Protein AF-A0AAW9I6X4-F1 (afdb_monomer_lite)

Secondary structure (DSSP, 8-state):
-TTS--SS-TT--EEEEEES--TTTHHHHHHHHHHTT-EEEEEESTTTHHHHSSPP-TT-S-HHHHHHHHHHTS--TTSTT-HHHHHHHHHHHHHHT-SEEEEEPPTT-HHHHHHHHHHHHIIIIIS--EEE-

Radius of gyration: 16.23 Å; chains: 1; bounding box: 37×40×44 Å

Organism: Clostridium perfringens (NCBI:txid1502)

Foldseek 3Di:
DVVPDDPADPPAAEEEEAAEDCVVPCCVPVVVCVVVRHDDQAYHYPVGCQLPVDDQDPVDPDNVVSVCCSVLLRQDLVHDPSCSSVVVVVCCCVVRVHQEYEYDYDVPNVSRVVCVVVVCCCCCVVVVHHYHD

pLDDT: mean 93.63, std 5.71, range [60.22, 98.5]

Sequence (133 aa):
YERGESPVKKDAPRILITGSPIGGCTNKIINTIEESGGSIVAYELCSSIRNNRELVDESNPDVYDAIAKKYLNIGCACMMNNDKRIELLEDLIEEFKIDGVIDVALQSCHPFNVEGYRIKEFVVNDKNIHYMA

Structure (mmCIF, N/CA/C/O backbone):
data_AF-A0AAW9I6X4-F1
#
_entry.id   AF-A0AAW9I6X4-F1
#
loop_
_atom_site.group_PDB
_atom_site.id
_atom_site.type_symbol
_atom_site.label_atom_id
_atom_site.label_alt_id
_atom_site.label_comp_id
_atom_site.label_asym_id
_atom_site.label_entity_id
_atom_site.label_seq_id
_atom_site.pdbx_PDB_ins_code
_atom_site.Cartn_x
_atom_site.Cartn_y
_atom_site.Cartn_z
_atom_site.occupancy
_atom_site.B_iso_or_equiv
_atom_site.auth_seq_id
_atom_site.auth_comp_id
_atom_site.auth_asym_id
_atom_site.auth_atom_id
_atom_site.pdbx_PDB_model_num
ATOM 1 N N . TYR A 1 1 ? 1.053 -16.241 20.033 1.00 60.22 1 TYR A N 1
ATOM 2 C CA . TYR A 1 1 ? 0.013 -16.906 19.223 1.00 60.22 1 TYR A CA 1
ATOM 3 C C . TYR A 1 1 ? -0.265 -18.356 19.618 1.00 60.22 1 TYR A C 1
ATOM 5 O O . TYR A 1 1 ? -1.429 -18.650 19.830 1.00 60.22 1 TYR A O 1
ATOM 13 N N . GLU A 1 2 ? 0.720 -19.251 19.801 1.00 67.69 2 GLU A N 1
ATOM 14 C CA . GLU A 1 2 ? 0.459 -20.655 20.226 1.00 67.69 2 GLU A CA 1
ATOM 15 C C . GLU A 1 2 ? -0.259 -20.789 21.585 1.00 67.69 2 GLU A C 1
ATOM 17 O O . GLU A 1 2 ? -0.979 -21.751 21.826 1.00 67.69 2 GLU A O 1
ATOM 22 N N . ARG A 1 3 ? -0.128 -19.780 22.455 1.00 79.56 3 ARG A N 1
ATOM 23 C CA . ARG A 1 3 ? -0.862 -19.659 23.728 1.00 79.56 3 ARG A CA 1
ATOM 24 C C . ARG A 1 3 ? -2.255 -19.016 23.602 1.00 79.56 3 ARG A C 1
ATOM 26 O O . ARG A 1 3 ? -2.881 -18.738 24.615 1.00 7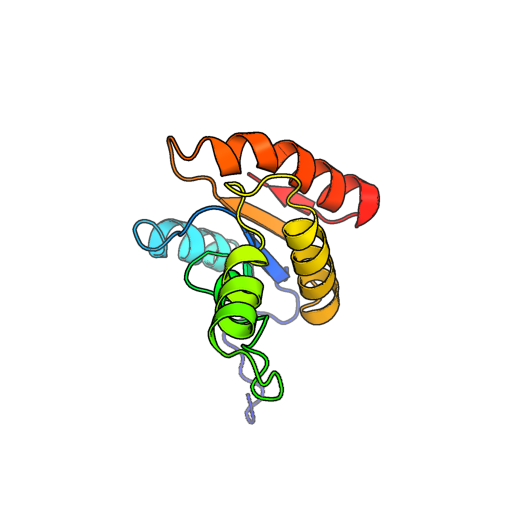9.56 3 ARG A O 1
ATOM 33 N N . GLY A 1 4 ? -2.715 -18.697 22.390 1.00 76.38 4 GLY A N 1
ATOM 34 C CA . GLY A 1 4 ? -3.966 -17.961 22.144 1.00 76.38 4 GLY A CA 1
ATOM 35 C C . GLY A 1 4 ? -3.926 -16.467 22.501 1.00 76.38 4 GLY A C 1
ATOM 36 O O . GLY A 1 4 ? -4.879 -15.744 22.232 1.00 76.38 4 GLY A O 1
ATOM 37 N N . GLU A 1 5 ? -2.822 -15.986 23.073 1.00 80.75 5 GLU A N 1
ATOM 38 C CA . GLU A 1 5 ? -2.608 -14.577 23.405 1.00 80.75 5 GLU A CA 1
ATOM 39 C C . GLU A 1 5 ? -2.263 -13.772 22.141 1.00 80.75 5 GLU A C 1
ATOM 41 O O . GLU A 1 5 ? -1.354 -14.138 21.379 1.00 80.75 5 GLU A O 1
ATOM 46 N N . SER A 1 6 ? -3.003 -12.678 21.939 1.00 82.06 6 SER A N 1
ATOM 47 C CA . SER A 1 6 ? -2.829 -11.688 20.875 1.00 82.06 6 SER A CA 1
ATOM 48 C C . SER A 1 6 ? -2.806 -10.291 21.505 1.00 82.06 6 SER A C 1
ATOM 50 O O . SER A 1 6 ? -3.660 -10.015 22.351 1.00 82.06 6 SER A O 1
ATOM 52 N N . PRO A 1 7 ? -1.880 -9.398 21.106 1.00 81.75 7 PRO A N 1
ATOM 53 C CA . PRO A 1 7 ? -1.893 -8.007 21.564 1.00 81.75 7 PRO A CA 1
ATOM 54 C C . PRO A 1 7 ? -3.087 -7.219 20.999 1.00 81.75 7 PRO A C 1
ATOM 56 O O . PRO A 1 7 ? -3.406 -6.141 21.488 1.00 81.75 7 PRO A O 1
ATOM 59 N N . VAL A 1 8 ? -3.764 -7.773 19.990 1.00 85.44 8 VAL A N 1
ATOM 60 C CA . VAL A 1 8 ? -4.898 -7.171 19.290 1.00 85.44 8 VAL A CA 1
ATOM 61 C C . VAL A 1 8 ? -6.176 -7.955 19.592 1.00 85.44 8 VAL A C 1
ATOM 63 O O . VAL A 1 8 ? -6.173 -9.192 19.566 1.00 85.44 8 VAL A O 1
ATOM 66 N N . LYS A 1 9 ? -7.281 -7.242 19.841 1.00 85.88 9 LYS A N 1
ATOM 67 C CA . LYS A 1 9 ? -8.616 -7.840 19.996 1.00 85.88 9 LYS A CA 1
ATOM 68 C C . LYS A 1 9 ? -9.073 -8.511 18.697 1.00 85.88 9 LYS A C 1
ATOM 70 O O . LYS A 1 9 ? -8.784 -8.035 17.606 1.00 85.88 9 LYS A O 1
ATOM 75 N N . LYS A 1 10 ? -9.822 -9.610 18.807 1.00 85.31 10 LYS A N 1
ATOM 76 C CA . LYS A 1 10 ? -10.267 -10.399 17.644 1.00 85.31 10 LYS A CA 1
ATOM 77 C C . LYS A 1 10 ? -11.202 -9.622 16.704 1.00 85.31 10 LYS A C 1
ATOM 79 O O . LYS A 1 10 ? -11.242 -9.917 15.517 1.00 85.31 10 LYS A O 1
ATOM 84 N N . ASP A 1 11 ? -11.949 -8.674 17.251 1.00 91.38 11 ASP A N 1
ATOM 85 C CA . ASP A 1 11 ? -12.918 -7.803 16.584 1.00 91.38 11 ASP A CA 1
ATOM 86 C C . ASP A 1 11 ? -12.364 -6.399 16.285 1.00 91.38 11 ASP A C 1
ATOM 88 O O . ASP A 1 11 ? -13.118 -5.518 15.879 1.00 91.38 11 ASP A O 1
ATOM 92 N N . ALA A 1 12 ? -11.060 -6.172 16.493 1.00 95.19 12 ALA A N 1
ATOM 93 C CA . ALA A 1 12 ? -10.427 -4.904 16.151 1.00 95.19 12 ALA A CA 1
ATOM 94 C C . ALA A 1 12 ? -10.528 -4.651 14.633 1.00 95.19 12 ALA A C 1
ATOM 96 O O . ALA A 1 12 ? -10.114 -5.527 13.864 1.00 95.19 12 ALA A O 1
ATOM 97 N N . PRO A 1 13 ? -11.010 -3.470 14.192 1.00 96.88 13 PRO A N 1
ATOM 98 C CA . PRO A 1 13 ? -11.052 -3.115 12.778 1.00 96.88 13 PRO A CA 1
ATOM 99 C C . PRO A 1 13 ? -9.667 -3.216 12.140 1.00 96.88 13 PRO A C 1
ATOM 101 O O . PRO A 1 13 ? -8.686 -2.704 12.684 1.00 96.88 13 PRO A O 1
ATOM 104 N N . ARG A 1 14 ? -9.583 -3.872 10.986 1.00 97.75 14 ARG A N 1
ATOM 105 C CA . ARG A 1 14 ? -8.341 -4.142 10.261 1.00 97.75 14 ARG A CA 1
ATOM 106 C C . ARG A 1 14 ? -8.038 -2.980 9.327 1.00 97.75 14 ARG A C 1
ATOM 108 O O . ARG A 1 14 ? -8.739 -2.756 8.344 1.00 97.75 14 ARG A O 1
ATOM 115 N N . ILE A 1 15 ? -6.998 -2.228 9.651 1.00 98.31 15 ILE A N 1
ATOM 116 C CA . ILE A 1 15 ? -6.654 -0.965 9.010 1.00 98.31 15 ILE A CA 1
ATOM 117 C C . ILE A 1 15 ? -5.482 -1.147 8.046 1.00 98.31 15 ILE A C 1
ATOM 119 O O . ILE A 1 15 ? -4.441 -1.709 8.400 1.00 98.31 15 ILE A O 1
ATOM 123 N N . LEU A 1 16 ? -5.648 -0.618 6.835 1.00 98.25 16 LEU A N 1
ATOM 124 C CA . LEU A 1 16 ? -4.577 -0.390 5.869 1.00 98.25 16 LEU A CA 1
ATOM 125 C C . LEU A 1 16 ? -4.148 1.075 5.933 1.00 98.25 16 LEU A C 1
ATOM 127 O O . LEU A 1 16 ? -4.981 1.969 5.795 1.00 98.25 16 LEU A O 1
ATOM 131 N N . ILE A 1 17 ? -2.847 1.323 6.081 1.00 97.69 17 ILE A N 1
ATOM 132 C CA . ILE A 1 17 ? -2.281 2.667 5.915 1.00 97.69 17 ILE A CA 1
ATOM 133 C C . ILE A 1 17 ? -1.698 2.779 4.505 1.00 97.69 17 ILE A C 1
ATOM 135 O O . ILE A 1 17 ? -0.852 1.970 4.120 1.00 97.69 17 ILE A O 1
ATOM 139 N N . THR A 1 18 ? -2.124 3.786 3.745 1.00 97.19 18 THR A N 1
ATOM 140 C CA . THR A 1 18 ? -1.627 4.090 2.391 1.00 97.19 18 THR A CA 1
ATOM 141 C C . THR A 1 18 ? -1.117 5.532 2.308 1.00 97.19 18 THR A C 1
ATOM 143 O O . THR A 1 18 ? -1.317 6.318 3.232 1.00 97.19 18 THR A O 1
ATOM 146 N N . GLY A 1 19 ? -0.400 5.871 1.234 1.00 95.50 19 GLY A N 1
ATOM 147 C CA . GLY A 1 19 ? -0.002 7.246 0.930 1.00 95.50 19 GLY A CA 1
ATOM 148 C C . GLY A 1 19 ? 1.507 7.504 0.970 1.00 95.50 19 GLY A C 1
ATOM 149 O O . GLY A 1 19 ? 2.314 6.771 0.381 1.00 95.50 19 GLY A O 1
ATOM 150 N N . SER A 1 20 ? 1.886 8.608 1.613 1.00 93.94 20 SER A N 1
ATOM 151 C CA . SER A 1 20 ? 3.258 9.113 1.756 1.00 93.94 20 SER A CA 1
ATOM 152 C C . SER A 1 20 ? 4.069 8.313 2.784 1.00 93.94 20 SER A C 1
ATOM 154 O O . SER A 1 20 ? 3.498 7.787 3.733 1.00 93.94 20 SER A O 1
ATOM 156 N N . PRO A 1 21 ? 5.411 8.248 2.687 1.00 91.94 21 PRO A N 1
ATOM 157 C CA . PRO A 1 21 ? 6.224 7.581 3.705 1.00 91.94 21 PRO A CA 1
ATOM 158 C C . PRO A 1 21 ? 6.056 8.242 5.083 1.00 91.94 21 PRO A C 1
ATOM 160 O O . PRO A 1 21 ? 6.327 9.429 5.243 1.00 91.94 21 PRO A O 1
ATOM 163 N N . ILE A 1 22 ? 5.668 7.464 6.097 1.00 90.56 22 ILE A N 1
ATOM 164 C CA . ILE A 1 22 ? 5.330 7.992 7.432 1.00 90.56 22 ILE A CA 1
ATOM 165 C C . ILE A 1 22 ? 6.487 7.975 8.438 1.00 90.56 22 ILE A C 1
ATOM 167 O O . ILE A 1 22 ? 6.260 8.213 9.616 1.00 90.56 22 ILE A O 1
ATOM 171 N N . GLY A 1 23 ? 7.733 7.725 8.017 1.00 85.69 23 GLY A N 1
ATOM 172 C CA . GLY A 1 23 ? 8.859 7.477 8.936 1.00 85.69 23 GLY A CA 1
ATOM 173 C C . GLY A 1 23 ? 9.070 8.540 10.029 1.00 85.69 23 GLY A C 1
ATOM 174 O O . GLY A 1 23 ? 9.432 8.200 11.150 1.00 85.69 23 GLY A O 1
ATOM 175 N N . GLY A 1 24 ? 8.800 9.818 9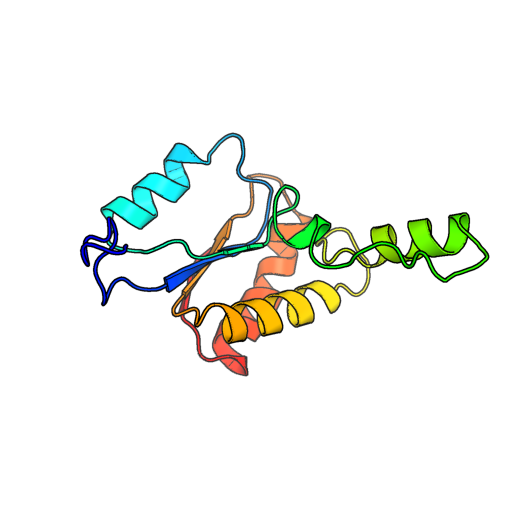.734 1.00 85.56 24 GLY A N 1
ATOM 176 C CA . GLY A 1 24 ? 8.900 10.919 10.705 1.00 85.56 24 GLY A CA 1
ATOM 177 C C . GLY A 1 24 ? 7.667 11.124 11.598 1.00 85.56 24 GLY A C 1
ATOM 178 O O . GLY A 1 24 ? 7.719 11.910 12.539 1.00 85.56 24 GLY A O 1
ATOM 179 N N . CYS A 1 25 ? 6.554 10.447 11.314 1.00 87.56 25 CYS A N 1
ATOM 180 C CA . CYS A 1 25 ? 5.278 10.578 12.022 1.00 87.56 25 CYS A CA 1
ATOM 181 C C . CYS A 1 25 ? 4.663 9.229 12.437 1.00 87.56 25 CYS A C 1
ATOM 183 O O . CYS A 1 25 ? 3.533 9.204 12.923 1.00 87.56 25 CYS A O 1
ATOM 185 N N . THR A 1 26 ? 5.419 8.133 12.316 1.00 88.25 26 THR A N 1
ATOM 186 C CA . THR A 1 26 ? 5.008 6.759 12.624 1.00 88.25 26 THR A CA 1
ATOM 187 C C . THR A 1 26 ? 4.311 6.655 13.978 1.00 88.25 26 THR A C 1
ATOM 189 O O . THR A 1 26 ? 3.153 6.260 14.027 1.00 88.25 26 THR A O 1
ATOM 192 N N . ASN A 1 27 ? 4.959 7.097 15.063 1.00 90.81 27 ASN A N 1
ATOM 193 C CA . ASN A 1 27 ? 4.399 6.987 16.418 1.00 90.81 27 ASN A CA 1
ATOM 194 C C . ASN A 1 27 ? 3.093 7.771 16.579 1.00 90.81 27 ASN A C 1
ATOM 196 O O . ASN A 1 27 ? 2.195 7.328 17.280 1.00 90.81 27 ASN A O 1
ATOM 200 N N . LYS A 1 28 ? 2.968 8.933 15.925 1.00 92.69 28 LYS A N 1
ATOM 201 C CA . LYS A 1 28 ? 1.740 9.732 15.991 1.00 92.69 28 LYS A CA 1
ATOM 202 C C . LYS A 1 28 ? 0.580 8.963 15.366 1.00 92.69 28 LYS A C 1
ATOM 204 O O . LYS A 1 28 ? -0.496 8.922 15.945 1.00 92.69 28 LYS A O 1
ATOM 209 N N . ILE A 1 29 ? 0.793 8.394 14.184 1.00 93.50 29 ILE A N 1
ATOM 210 C CA . ILE A 1 29 ? -0.265 7.750 13.403 1.00 93.50 29 ILE A CA 1
ATOM 211 C C . ILE A 1 29 ? -0.585 6.367 13.972 1.00 93.50 29 ILE A C 1
ATOM 213 O O . ILE A 1 29 ? -1.735 6.106 14.306 1.00 93.50 29 ILE A O 1
ATOM 217 N N . ILE A 1 30 ? 0.430 5.513 14.128 1.00 94.00 30 ILE A N 1
ATOM 218 C CA . ILE A 1 30 ? 0.261 4.127 14.577 1.00 94.00 30 ILE A CA 1
ATOM 219 C C . ILE A 1 30 ? -0.363 4.087 15.968 1.00 94.00 30 ILE A C 1
ATOM 221 O O . ILE A 1 30 ? -1.423 3.487 16.127 1.00 94.00 30 ILE A O 1
ATOM 225 N N . ASN A 1 31 ? 0.225 4.786 16.946 1.00 94.50 31 ASN A N 1
ATOM 226 C CA . ASN A 1 31 ? -0.277 4.731 18.318 1.00 94.50 31 ASN A CA 1
ATOM 227 C C . ASN A 1 31 ? -1.711 5.258 18.399 1.00 94.50 31 ASN A C 1
ATOM 229 O O . ASN A 1 31 ? -2.533 4.662 19.076 1.00 94.50 31 ASN A O 1
ATOM 233 N N . THR A 1 32 ? -2.042 6.324 17.660 1.00 95.44 32 THR A N 1
ATOM 234 C CA . THR A 1 32 ? -3.407 6.873 17.663 1.00 95.44 32 THR A CA 1
ATOM 235 C C . THR A 1 32 ? -4.422 5.853 17.142 1.00 95.44 32 THR A C 1
ATOM 237 O O . THR A 1 32 ? -5.507 5.724 17.707 1.00 95.44 32 THR A O 1
ATOM 240 N N . ILE A 1 33 ? -4.085 5.112 16.081 1.00 95.19 33 ILE A N 1
ATOM 241 C CA . ILE A 1 33 ? -4.962 4.077 15.516 1.00 95.19 33 ILE A CA 1
ATOM 242 C C . ILE A 1 33 ? -5.116 2.908 16.497 1.00 95.19 33 ILE A C 1
ATOM 244 O O . ILE A 1 33 ? -6.239 2.472 16.756 1.00 95.19 33 ILE A O 1
ATOM 248 N N . GLU A 1 34 ? -4.012 2.421 17.064 1.00 94.44 34 GLU A N 1
ATOM 249 C CA . GLU A 1 34 ? -4.019 1.278 17.985 1.00 94.44 34 GLU A CA 1
ATOM 250 C C . GLU A 1 34 ? -4.707 1.604 19.320 1.00 94.44 34 GLU A C 1
ATOM 252 O O . GLU A 1 34 ? -5.521 0.817 19.804 1.00 94.44 34 GLU A O 1
ATOM 257 N N . GLU A 1 35 ? -4.470 2.792 19.886 1.00 94.62 35 GLU A N 1
ATOM 258 C CA . GLU A 1 35 ? -5.152 3.289 21.092 1.00 94.62 35 GLU A CA 1
ATOM 259 C C . GLU A 1 35 ? -6.654 3.501 20.856 1.00 94.62 35 GLU A C 1
ATOM 261 O O . GLU A 1 35 ? -7.460 3.322 21.771 1.00 94.62 35 GLU A O 1
ATOM 266 N N . SER A 1 36 ? -7.047 3.804 19.614 1.00 94.25 36 SER A N 1
ATOM 267 C CA . SER A 1 36 ? -8.454 3.860 19.194 1.00 94.25 36 SER A CA 1
ATOM 268 C C . SER A 1 36 ? -9.078 2.470 18.985 1.00 94.25 36 SER A C 1
ATOM 270 O O . SER A 1 36 ? -10.263 2.369 18.672 1.00 94.25 36 SER A O 1
ATOM 272 N N . GLY A 1 37 ? -8.309 1.391 19.171 1.00 93.81 37 GLY A N 1
ATOM 273 C CA . GLY A 1 37 ? -8.762 0.005 19.059 1.00 93.81 37 GLY A CA 1
ATOM 274 C C . GLY A 1 37 ? -8.660 -0.597 17.656 1.00 93.81 37 GLY A C 1
ATOM 275 O O . GLY A 1 37 ? -9.160 -1.703 17.451 1.00 93.81 37 GLY A O 1
ATOM 276 N N . GLY A 1 38 ? -8.034 0.099 16.702 1.00 95.56 38 GLY A N 1
ATOM 277 C CA . GLY A 1 38 ? -7.753 -0.427 15.366 1.00 95.56 38 GLY A CA 1
ATOM 278 C C . GLY A 1 38 ? -6.536 -1.353 15.349 1.00 95.56 38 GLY A C 1
ATOM 279 O O . GLY A 1 38 ? -5.632 -1.242 16.172 1.00 95.56 38 GLY A O 1
ATOM 280 N N . SER A 1 39 ? -6.494 -2.265 14.381 1.00 96.44 39 SER A N 1
ATOM 281 C CA . SER A 1 39 ? -5.351 -3.136 14.115 1.00 96.44 39 SER A CA 1
ATOM 282 C C . SER A 1 39 ? -4.758 -2.801 12.762 1.00 96.44 39 SER A C 1
ATOM 284 O O . SER A 1 39 ? -5.401 -3.020 11.741 1.00 96.44 39 SER A O 1
ATOM 286 N N . ILE A 1 40 ? -3.531 -2.291 12.727 1.00 96.06 40 ILE A N 1
ATOM 287 C CA . ILE A 1 40 ? -2.862 -2.014 11.455 1.00 96.06 40 ILE A CA 1
ATOM 288 C C . ILE A 1 40 ? -2.288 -3.321 10.919 1.00 96.06 40 ILE A C 1
ATOM 290 O O . ILE A 1 40 ? -1.389 -3.907 11.520 1.00 96.06 40 ILE A O 1
ATOM 294 N N . VAL A 1 41 ? -2.817 -3.788 9.790 1.00 96.44 41 VAL A N 1
ATOM 295 C CA . VAL A 1 41 ? -2.468 -5.107 9.233 1.00 96.44 41 VAL A CA 1
ATOM 296 C C . VAL A 1 41 ? -1.598 -5.022 7.982 1.00 96.44 41 VAL A C 1
ATOM 298 O O . VAL A 1 41 ? -0.958 -6.008 7.628 1.00 96.44 41 VAL A O 1
ATOM 301 N N . ALA A 1 42 ? -1.541 -3.858 7.331 1.00 96.50 42 ALA A N 1
ATOM 302 C CA . ALA A 1 42 ? -0.730 -3.639 6.140 1.00 96.50 42 ALA A CA 1
ATOM 303 C C . ALA A 1 42 ? -0.330 -2.163 5.970 1.00 96.50 42 ALA A C 1
ATOM 305 O O . ALA A 1 42 ? -1.026 -1.249 6.419 1.00 96.50 42 ALA A O 1
ATOM 306 N N . TYR A 1 43 ? 0.793 -1.954 5.275 1.00 96.12 43 TYR A N 1
ATOM 307 C CA . TYR A 1 43 ? 1.326 -0.640 4.912 1.00 96.12 43 TYR A CA 1
ATOM 308 C C . TYR A 1 43 ? 1.614 -0.588 3.408 1.00 96.12 43 TYR A C 1
ATOM 310 O O . TYR A 1 43 ? 2.562 -1.211 2.917 1.00 96.12 43 TYR A O 1
ATOM 318 N N . GLU A 1 44 ? 0.837 0.208 2.684 1.00 96.44 44 GLU A N 1
ATOM 319 C CA . GLU A 1 44 ? 1.062 0.551 1.279 1.00 96.44 44 GLU A CA 1
ATOM 320 C C . GLU A 1 44 ? 1.826 1.886 1.219 1.00 96.44 44 GLU A C 1
ATOM 322 O O . GLU A 1 44 ? 1.262 2.949 0.982 1.00 96.44 44 GLU A O 1
ATOM 327 N N . LEU A 1 45 ? 3.125 1.846 1.531 1.00 94.94 45 LEU A N 1
ATOM 328 C CA . LEU A 1 45 ? 4.007 3.020 1.621 1.00 94.94 45 LEU A CA 1
ATOM 329 C C . LEU A 1 45 ? 5.334 2.752 0.901 1.00 94.94 45 LEU A C 1
ATOM 331 O O . LEU A 1 45 ? 5.724 1.595 0.734 1.00 94.94 45 LEU A O 1
ATOM 335 N N . CYS A 1 46 ? 6.084 3.805 0.544 1.00 90.25 46 CYS A N 1
ATOM 336 C CA . CYS A 1 46 ? 7.374 3.677 -0.161 1.00 90.25 46 CYS A CA 1
ATOM 337 C C . CYS A 1 46 ? 8.391 2.768 0.550 1.00 90.25 46 CYS A C 1
ATOM 339 O O . CYS A 1 46 ? 9.165 2.086 -0.113 1.00 90.25 46 CYS A O 1
ATOM 341 N N . SER A 1 47 ? 8.387 2.758 1.885 1.00 87.44 47 SER A N 1
ATOM 342 C CA . SER A 1 47 ? 9.304 1.954 2.708 1.00 87.44 47 SER A CA 1
ATOM 343 C C . SER A 1 47 ? 8.724 0.587 3.101 1.00 87.44 47 SER A C 1
ATOM 345 O O . SER A 1 47 ? 9.241 -0.061 4.007 1.00 87.44 47 SER A O 1
ATOM 347 N N . SER A 1 48 ? 7.621 0.171 2.476 1.00 91.31 48 SER A N 1
ATOM 348 C CA . SER A 1 48 ? 6.854 -1.021 2.850 1.00 91.31 48 SER A CA 1
ATOM 349 C C . SER A 1 48 ? 6.452 -1.814 1.601 1.00 91.31 48 SER A C 1
ATOM 351 O O . SER A 1 48 ? 7.291 -2.037 0.727 1.00 91.31 48 SER A O 1
ATOM 353 N N . ILE A 1 49 ? 5.203 -2.283 1.506 1.00 94.62 49 ILE A N 1
ATOM 354 C CA . ILE A 1 49 ? 4.800 -3.262 0.489 1.00 94.62 49 ILE A CA 1
ATOM 355 C C . ILE A 1 49 ? 4.949 -2.708 -0.937 1.00 94.62 49 ILE A C 1
ATOM 357 O O . ILE A 1 49 ? 5.367 -3.446 -1.825 1.00 94.62 49 ILE A O 1
ATOM 361 N N . ARG A 1 50 ? 4.732 -1.401 -1.149 1.00 93.19 50 ARG A N 1
ATOM 362 C CA . ARG A 1 50 ? 4.810 -0.745 -2.468 1.00 93.19 50 ARG A CA 1
ATOM 363 C C . ARG A 1 50 ? 6.085 -1.075 -3.251 1.00 93.19 50 ARG A C 1
ATOM 365 O O . ARG A 1 50 ? 6.017 -1.325 -4.447 1.00 93.19 50 ARG A O 1
ATOM 372 N N . ASN A 1 51 ? 7.249 -1.049 -2.599 1.00 89.94 51 ASN A N 1
ATOM 373 C CA . ASN A 1 51 ? 8.533 -1.285 -3.271 1.00 89.94 51 ASN A CA 1
ATOM 374 C C . ASN A 1 51 ? 8.918 -2.774 -3.352 1.00 89.94 51 ASN A C 1
ATOM 376 O O . ASN A 1 51 ? 9.816 -3.121 -4.118 1.00 89.94 51 ASN A O 1
ATOM 380 N N . ASN A 1 52 ? 8.282 -3.626 -2.542 1.00 89.56 52 ASN A N 1
ATOM 381 C CA . ASN A 1 52 ? 8.728 -4.999 -2.291 1.00 89.56 52 ASN A CA 1
ATOM 382 C C . ASN A 1 52 ? 7.727 -6.068 -2.763 1.00 89.56 52 ASN A C 1
ATOM 384 O O . ASN A 1 52 ? 8.014 -7.252 -2.621 1.00 89.56 52 ASN A O 1
ATOM 388 N N . ARG A 1 53 ? 6.556 -5.674 -3.285 1.00 90.94 53 ARG A N 1
ATOM 389 C CA . ARG A 1 53 ? 5.543 -6.609 -3.797 1.00 90.94 53 ARG A CA 1
ATOM 390 C C . ARG A 1 53 ? 5.970 -7.249 -5.117 1.00 90.94 53 ARG A C 1
ATOM 392 O O . ARG A 1 53 ? 5.869 -8.460 -5.259 1.00 90.94 53 ARG A O 1
ATOM 399 N N . GLU A 1 54 ? 6.452 -6.440 -6.057 1.00 91.75 54 GLU A N 1
ATOM 400 C CA . GLU A 1 54 ? 6.969 -6.905 -7.346 1.00 91.75 54 GLU A CA 1
ATOM 401 C C . GLU A 1 54 ? 8.479 -7.157 -7.243 1.00 91.75 54 GLU A C 1
ATOM 403 O O . GLU A 1 54 ? 9.254 -6.263 -6.884 1.00 91.75 54 GLU A O 1
ATOM 408 N N . LEU A 1 55 ? 8.893 -8.391 -7.537 1.00 94.31 55 LEU A N 1
ATOM 409 C CA . LEU A 1 55 ? 10.298 -8.792 -7.569 1.00 94.31 55 LEU A CA 1
ATOM 410 C C . LEU A 1 55 ? 10.896 -8.551 -8.958 1.00 94.31 55 LEU A C 1
ATOM 412 O O . LEU A 1 55 ? 10.186 -8.478 -9.958 1.00 94.31 55 LEU A O 1
ATOM 416 N N . VAL A 1 56 ? 12.223 -8.436 -9.017 1.00 96.62 56 VAL A N 1
ATOM 417 C CA . VAL A 1 56 ? 12.941 -8.388 -10.296 1.00 96.62 56 VAL A CA 1
ATOM 418 C C . VAL A 1 56 ? 12.814 -9.751 -10.983 1.00 96.62 56 VAL A C 1
ATOM 420 O O . VAL A 1 56 ? 12.994 -10.783 -10.341 1.00 96.62 56 VAL A O 1
ATOM 423 N N . ASP A 1 57 ? 12.521 -9.756 -12.283 1.00 97.00 57 ASP A N 1
ATOM 424 C CA . ASP A 1 57 ? 12.489 -10.980 -13.087 1.00 97.00 57 ASP A CA 1
ATOM 425 C C . ASP A 1 57 ? 13.913 -11.474 -13.379 1.00 97.00 57 ASP A C 1
ATOM 427 O O . ASP A 1 57 ? 14.581 -11.001 -14.298 1.00 97.00 57 ASP A O 1
ATOM 431 N N . GLU A 1 58 ? 14.374 -12.441 -12.586 1.00 97.62 58 GLU A N 1
ATOM 432 C CA . GLU A 1 58 ? 15.699 -13.059 -12.726 1.00 97.62 58 GLU A CA 1
ATOM 433 C C . GLU A 1 58 ? 15.826 -13.965 -13.964 1.00 97.62 58 GLU A C 1
ATOM 435 O O . GLU A 1 58 ? 16.932 -14.381 -14.309 1.00 97.62 58 GLU A O 1
ATOM 440 N N . SER A 1 59 ? 14.716 -14.281 -14.642 1.00 97.69 59 SER A N 1
ATOM 441 C CA . SER A 1 59 ? 14.722 -15.103 -15.857 1.00 97.69 59 SER A CA 1
ATOM 442 C C . SER A 1 59 ? 14.917 -14.291 -17.141 1.00 97.69 59 SER A C 1
ATOM 444 O O . SER A 1 59 ? 15.223 -14.863 -18.192 1.00 97.69 59 SER A O 1
ATOM 446 N N . ASN A 1 60 ? 14.776 -12.963 -17.069 1.00 97.38 60 ASN A N 1
ATOM 447 C CA . ASN A 1 60 ? 14.968 -12.072 -18.205 1.00 97.38 60 ASN A CA 1
ATOM 448 C C . ASN A 1 60 ? 16.468 -11.951 -18.550 1.00 97.38 60 ASN A C 1
ATOM 450 O O . ASN A 1 60 ? 17.259 -11.529 -17.702 1.00 97.38 60 ASN A O 1
ATOM 454 N N . PRO A 1 61 ? 16.889 -12.284 -19.787 1.00 97.31 61 PRO A N 1
ATOM 455 C CA . PRO A 1 61 ? 18.294 -12.198 -20.182 1.00 97.31 61 PRO A CA 1
ATOM 456 C C . PRO A 1 61 ? 18.824 -10.755 -20.238 1.00 97.31 61 PRO A C 1
ATOM 458 O O . PRO A 1 61 ? 20.040 -10.560 -20.196 1.00 97.31 61 PRO A O 1
ATOM 461 N N . ASP A 1 62 ? 17.946 -9.749 -20.331 1.00 98.12 62 ASP A N 1
ATOM 462 C CA . ASP A 1 62 ? 18.310 -8.336 -20.230 1.00 98.12 62 ASP A CA 1
ATOM 463 C C . ASP A 1 62 ? 18.089 -7.817 -18.800 1.00 98.12 62 ASP A C 1
ATOM 465 O O . ASP A 1 62 ? 1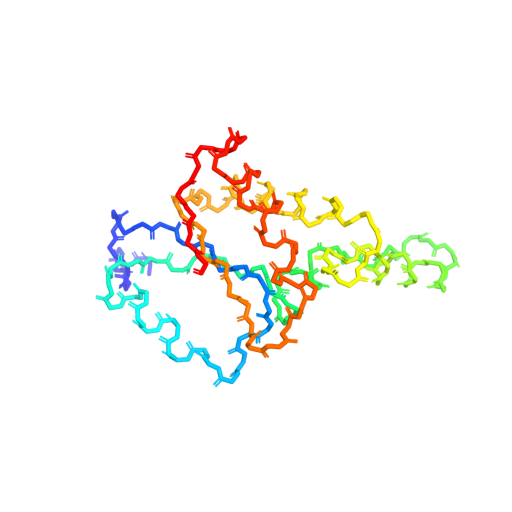6.986 -7.454 -18.385 1.00 98.12 62 ASP A O 1
ATOM 469 N N . VAL A 1 63 ? 19.186 -7.754 -18.042 1.00 97.69 63 VAL A N 1
ATOM 470 C CA . VAL A 1 63 ? 19.197 -7.297 -16.645 1.00 97.69 63 VAL A CA 1
ATOM 471 C C . VAL A 1 63 ? 18.758 -5.834 -16.510 1.00 97.69 63 VAL A C 1
ATOM 473 O O . VAL A 1 63 ? 18.123 -5.473 -15.518 1.00 97.69 63 VAL A O 1
ATOM 476 N N . TYR A 1 64 ? 19.073 -4.977 -17.486 1.00 97.94 64 TYR A N 1
ATOM 477 C CA . TYR A 1 64 ? 18.692 -3.565 -17.421 1.00 97.94 64 TYR A CA 1
ATOM 478 C C . TYR A 1 64 ? 17.190 -3.400 -17.626 1.00 97.94 64 TYR A C 1
ATOM 480 O O . TYR A 1 64 ? 16.560 -2.642 -16.888 1.00 97.94 64 TYR A O 1
ATOM 488 N N . ASP A 1 65 ? 16.615 -4.143 -18.571 1.00 98.12 65 ASP A N 1
ATOM 489 C CA . ASP A 1 65 ? 15.169 -4.192 -18.786 1.00 98.12 65 ASP A CA 1
ATOM 490 C C . ASP A 1 65 ? 14.433 -4.756 -17.558 1.00 98.12 65 ASP A C 1
ATOM 492 O O . ASP A 1 65 ? 13.459 -4.158 -17.099 1.00 98.12 65 ASP A O 1
ATOM 496 N N . ALA A 1 66 ? 14.932 -5.844 -16.959 1.00 97.94 66 ALA A N 1
ATOM 497 C CA . ALA A 1 66 ? 14.341 -6.445 -15.760 1.00 97.94 66 ALA A CA 1
ATOM 498 C C . ALA A 1 66 ? 14.280 -5.463 -14.576 1.00 97.94 66 ALA A C 1
ATOM 500 O O . ALA A 1 66 ? 13.237 -5.297 -13.936 1.00 97.94 66 ALA A O 1
ATOM 501 N N . ILE A 1 67 ? 15.390 -4.768 -14.307 1.00 97.00 67 ILE A N 1
ATOM 502 C CA . ILE A 1 67 ? 15.465 -3.768 -13.237 1.00 97.00 67 ILE A CA 1
ATOM 503 C C . ILE A 1 67 ? 14.580 -2.560 -13.571 1.00 97.00 67 ILE A C 1
ATOM 505 O O . ILE A 1 67 ? 13.842 -2.086 -12.704 1.00 97.00 67 ILE A O 1
ATOM 509 N N . ALA A 1 68 ? 14.619 -2.066 -14.813 1.00 95.88 68 ALA A N 1
ATOM 510 C CA . ALA A 1 68 ? 13.813 -0.924 -15.235 1.00 95.88 68 ALA A CA 1
ATOM 511 C C . ALA A 1 68 ? 12.315 -1.206 -15.074 1.00 95.88 68 ALA A C 1
ATOM 513 O O . ALA A 1 68 ? 11.612 -0.388 -14.479 1.00 95.88 68 ALA A O 1
ATOM 514 N N . LYS A 1 69 ? 11.842 -2.379 -15.518 1.00 94.25 69 LYS A N 1
ATOM 515 C CA . LYS A 1 69 ? 10.452 -2.820 -15.338 1.00 94.25 69 LYS A CA 1
ATOM 516 C C . LYS A 1 69 ? 10.058 -2.800 -13.868 1.00 94.25 69 LYS A C 1
ATOM 518 O O . LYS A 1 69 ? 9.125 -2.084 -13.517 1.00 94.25 69 LYS A O 1
ATOM 523 N N . LYS A 1 70 ? 10.825 -3.458 -12.994 1.00 93.50 70 LYS A N 1
ATOM 524 C CA . LYS A 1 70 ? 10.536 -3.485 -11.552 1.00 93.50 70 LYS A CA 1
ATOM 525 C C . LYS A 1 70 ? 10.376 -2.082 -10.953 1.00 93.50 70 LYS A C 1
ATOM 527 O O . LYS A 1 70 ? 9.479 -1.858 -10.149 1.00 93.50 70 LYS A O 1
ATOM 532 N N . TYR A 1 71 ? 11.248 -1.128 -11.297 1.00 92.00 71 TYR A N 1
ATOM 533 C CA . TYR A 1 71 ? 11.217 0.213 -10.689 1.00 92.00 71 TYR A CA 1
ATOM 534 C C . TYR A 1 71 ? 10.199 1.165 -11.326 1.00 92.00 71 TYR A C 1
ATOM 536 O O . TYR A 1 71 ? 9.661 2.021 -10.625 1.00 92.00 71 TYR A O 1
ATOM 544 N N . LEU A 1 72 ? 9.907 1.017 -12.620 1.00 92.00 72 LEU A N 1
ATOM 545 C CA . LEU A 1 72 ? 8.876 1.798 -13.310 1.00 92.00 72 LEU A CA 1
ATOM 546 C C . LEU A 1 72 ? 7.461 1.276 -13.033 1.00 92.00 72 LEU A C 1
ATOM 548 O O . LEU A 1 72 ? 6.493 2.008 -13.213 1.00 92.00 72 LEU A O 1
ATOM 552 N N . ASN A 1 73 ? 7.331 0.033 -12.570 1.00 91.12 73 ASN A N 1
ATOM 553 C CA . ASN A 1 73 ? 6.049 -0.574 -12.233 1.00 91.12 73 ASN A CA 1
ATOM 554 C C . ASN A 1 73 ? 5.562 -0.251 -10.811 1.00 91.12 73 ASN A C 1
ATOM 556 O O . ASN A 1 73 ? 4.453 -0.622 -10.441 1.00 91.12 73 ASN A O 1
ATOM 560 N N . ILE A 1 74 ? 6.350 0.468 -10.012 1.00 92.00 74 ILE A N 1
ATOM 561 C CA . ILE A 1 74 ? 5.965 0.835 -8.649 1.00 92.00 74 ILE A CA 1
ATOM 562 C C . ILE A 1 74 ? 4.753 1.778 -8.678 1.00 92.00 74 ILE A C 1
ATOM 564 O O . ILE A 1 74 ? 4.801 2.831 -9.313 1.00 92.00 74 ILE A O 1
ATOM 568 N N . GLY A 1 75 ? 3.710 1.444 -7.911 1.00 92.81 75 GLY A N 1
ATOM 569 C CA . GLY A 1 75 ? 2.472 2.224 -7.769 1.00 92.81 75 GLY A CA 1
ATOM 570 C C . GLY A 1 75 ? 2.620 3.554 -7.007 1.00 92.81 75 GLY A C 1
ATOM 571 O O . GLY A 1 75 ? 1.938 3.787 -6.011 1.00 92.81 75 GLY A O 1
ATOM 572 N N . CYS A 1 76 ? 3.556 4.419 -7.400 1.00 94.06 76 CYS A N 1
ATOM 573 C CA . CYS A 1 76 ? 3.786 5.725 -6.780 1.00 94.06 76 CYS A CA 1
ATOM 574 C C . CYS A 1 76 ? 2.943 6.818 -7.450 1.00 94.06 76 CYS A C 1
ATOM 576 O O . CYS A 1 76 ? 2.937 6.919 -8.672 1.00 94.06 76 CYS A O 1
ATOM 578 N N . ALA A 1 77 ? 2.360 7.725 -6.659 1.00 95.25 77 ALA A N 1
ATOM 579 C CA . ALA A 1 77 ? 1.583 8.865 -7.160 1.00 95.25 77 ALA A CA 1
ATOM 580 C C . ALA A 1 77 ? 2.364 9.814 -8.098 1.00 95.25 77 ALA A C 1
ATOM 582 O O . ALA A 1 77 ? 1.774 10.652 -8.773 1.00 95.25 77 ALA A O 1
ATOM 583 N N . CYS A 1 78 ? 3.699 9.720 -8.136 1.00 93.56 78 CYS A N 1
ATOM 584 C CA . CYS A 1 78 ? 4.532 10.459 -9.090 1.00 93.56 78 CYS A CA 1
ATOM 585 C C . CYS A 1 78 ? 4.478 9.891 -10.520 1.00 93.56 78 CYS A C 1
ATOM 587 O O . CYS A 1 78 ? 4.959 10.547 -11.444 1.00 93.56 78 CYS A O 1
ATOM 589 N N . MET A 1 79 ? 3.965 8.673 -10.704 1.00 91.56 79 MET A N 1
ATOM 590 C CA . MET A 1 79 ? 3.930 7.989 -11.993 1.00 91.56 79 MET A CA 1
ATOM 591 C C . MET A 1 79 ? 2.731 8.440 -12.828 1.00 91.56 79 MET A C 1
ATOM 593 O O . MET A 1 79 ? 1.641 8.690 -12.315 1.00 91.56 79 MET A O 1
ATOM 597 N N . MET A 1 80 ? 2.923 8.514 -14.146 1.00 85.69 80 MET A N 1
ATOM 598 C CA . MET A 1 80 ? 1.829 8.761 -15.084 1.00 85.69 80 MET A CA 1
ATOM 599 C C . MET A 1 80 ? 0.961 7.503 -15.207 1.00 85.69 80 MET A C 1
ATOM 601 O O . MET A 1 80 ? 1.505 6.414 -15.361 1.00 85.69 80 MET A O 1
ATOM 605 N N . ASN A 1 81 ? -0.368 7.658 -15.194 1.00 83.12 81 ASN A N 1
ATOM 606 C CA . ASN A 1 81 ? -1.335 6.552 -15.276 1.00 83.12 81 ASN A CA 1
ATOM 607 C C . ASN A 1 81 ? -1.094 5.473 -14.200 1.00 83.12 81 ASN A C 1
ATOM 609 O O . ASN A 1 81 ? -0.830 4.311 -14.501 1.00 83.12 81 ASN A O 1
ATOM 613 N N . ASN A 1 82 ? -1.157 5.878 -12.929 1.00 91.44 82 ASN A N 1
ATOM 614 C CA . ASN A 1 82 ? -0.805 5.057 -11.766 1.00 91.44 82 ASN A CA 1
ATOM 615 C C . ASN A 1 82 ? -1.891 4.030 -11.360 1.00 91.44 82 ASN A C 1
ATOM 617 O O . ASN A 1 82 ? -2.258 3.900 -10.192 1.00 91.44 82 ASN A O 1
ATOM 621 N N . ASP A 1 83 ? -2.416 3.282 -12.328 1.00 93.88 83 ASP A N 1
ATOM 622 C CA . ASP A 1 83 ? -3.450 2.257 -12.101 1.00 93.88 83 ASP A CA 1
ATOM 623 C C . ASP A 1 83 ? -2.901 1.090 -11.269 1.00 93.88 83 ASP A C 1
ATOM 625 O O . ASP A 1 83 ? -3.617 0.487 -10.476 1.00 93.88 83 ASP A O 1
ATOM 629 N N . LYS A 1 84 ? -1.583 0.881 -11.323 1.00 93.06 84 LYS A N 1
ATOM 630 C CA . LYS A 1 84 ? -0.856 -0.097 -10.504 1.00 93.06 84 LYS A CA 1
ATOM 631 C 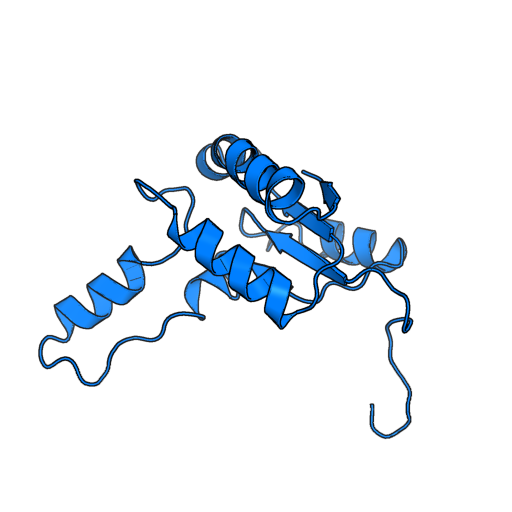C . LYS A 1 84 ? -1.042 0.100 -9.007 1.00 93.06 84 LYS A C 1
ATOM 633 O O . LYS A 1 84 ? -1.004 -0.865 -8.251 1.00 93.06 84 LYS A O 1
ATOM 638 N N . ARG A 1 85 ? -1.236 1.344 -8.548 1.00 95.38 85 ARG A N 1
ATOM 639 C CA . ARG A 1 85 ? -1.547 1.592 -7.133 1.00 95.38 85 ARG A CA 1
ATOM 640 C C . ARG A 1 85 ? -2.936 1.068 -6.776 1.00 95.38 85 ARG A C 1
ATOM 642 O O . ARG A 1 85 ? -3.101 0.553 -5.679 1.00 95.38 85 ARG A O 1
ATOM 649 N N . ILE A 1 86 ? -3.908 1.173 -7.682 1.00 96.06 86 ILE A N 1
ATOM 650 C CA . ILE A 1 86 ? -5.257 0.629 -7.478 1.00 96.06 86 ILE A CA 1
ATOM 651 C C . ILE A 1 86 ? -5.202 -0.898 -7.437 1.00 96.06 86 ILE A C 1
ATOM 653 O O . ILE A 1 86 ? -5.700 -1.473 -6.477 1.00 96.06 86 ILE A O 1
ATOM 657 N N . GLU A 1 87 ? -4.526 -1.530 -8.399 1.00 95.81 87 GLU A N 1
ATOM 658 C CA . GLU A 1 87 ? -4.325 -2.990 -8.432 1.00 95.81 87 GLU A CA 1
ATOM 659 C C . GLU A 1 87 ? -3.655 -3.493 -7.142 1.00 95.81 87 GLU A C 1
ATOM 661 O O . GLU A 1 87 ? -4.112 -4.442 -6.511 1.00 95.81 87 GLU A O 1
ATOM 666 N N . LEU A 1 88 ? -2.610 -2.798 -6.678 1.00 96.00 88 LEU A N 1
ATOM 667 C CA . LEU A 1 88 ? -1.958 -3.134 -5.415 1.00 96.00 88 LEU A CA 1
ATOM 668 C C . LEU A 1 88 ? -2.906 -2.987 -4.216 1.00 96.00 88 LEU A C 1
ATOM 670 O O . LEU A 1 88 ? -2.898 -3.822 -3.317 1.00 96.00 88 LEU A O 1
ATOM 674 N N . LEU A 1 89 ? -3.700 -1.916 -4.158 1.00 97.25 89 LEU A N 1
ATOM 675 C CA . LEU A 1 89 ? -4.649 -1.711 -3.063 1.00 97.25 89 LEU A CA 1
ATOM 676 C C . LEU A 1 89 ? -5.771 -2.751 -3.079 1.00 97.25 89 LEU A C 1
ATOM 678 O O . LEU A 1 89 ? -6.173 -3.198 -2.009 1.00 97.25 89 LEU A O 1
ATOM 682 N N . GLU A 1 90 ? -6.246 -3.148 -4.258 1.00 97.56 90 GLU A N 1
ATOM 683 C CA . GLU A 1 90 ? -7.202 -4.239 -4.451 1.00 97.56 90 GLU A CA 1
ATOM 684 C C . GLU A 1 90 ? -6.687 -5.543 -3.838 1.00 97.56 90 GLU A C 1
ATOM 686 O O . GLU A 1 90 ? -7.333 -6.094 -2.941 1.00 97.56 90 GLU A O 1
ATOM 691 N N . ASP A 1 91 ? -5.482 -5.958 -4.232 1.00 96.88 91 ASP A N 1
ATOM 692 C CA . ASP A 1 91 ? -4.815 -7.141 -3.690 1.00 96.88 91 ASP A CA 1
ATOM 693 C C . ASP A 1 91 ? -4.705 -7.075 -2.162 1.00 96.88 91 ASP A C 1
ATOM 695 O O . ASP A 1 91 ? -5.026 -8.032 -1.458 1.00 96.88 91 ASP A O 1
ATOM 699 N N . LEU A 1 92 ? -4.264 -5.932 -1.626 1.00 97.69 92 LEU A N 1
ATOM 700 C CA . LEU A 1 92 ? -4.064 -5.763 -0.187 1.00 97.69 92 LEU A CA 1
ATOM 701 C C . LEU A 1 92 ? -5.375 -5.788 0.595 1.00 97.69 92 LEU A C 1
ATOM 703 O O . LEU A 1 92 ? -5.432 -6.377 1.677 1.00 97.69 92 LEU A O 1
ATOM 707 N N . ILE A 1 93 ? -6.423 -5.166 0.061 1.00 98.19 93 ILE A N 1
ATOM 708 C CA . ILE A 1 93 ? -7.758 -5.173 0.658 1.00 98.19 93 ILE A CA 1
ATOM 709 C C . ILE A 1 93 ? -8.264 -6.611 0.804 1.00 98.19 93 ILE A C 1
ATOM 711 O O . ILE A 1 93 ? -8.752 -7.000 1.872 1.00 98.19 93 ILE A O 1
ATOM 715 N N . GLU A 1 94 ? -8.108 -7.412 -0.247 1.00 97.56 94 GLU A N 1
ATOM 716 C CA . GLU A 1 94 ? -8.617 -8.778 -0.297 1.00 97.56 94 GLU A CA 1
ATOM 717 C C . GLU A 1 94 ? -7.754 -9.763 0.495 1.00 97.56 94 GLU A C 1
ATOM 719 O O . GLU A 1 94 ? -8.299 -10.604 1.219 1.00 97.56 94 GLU A O 1
ATOM 724 N N . GLU A 1 95 ? -6.428 -9.654 0.400 1.00 97.62 95 GLU A N 1
ATOM 725 C CA . GLU A 1 95 ? -5.466 -10.513 1.095 1.00 97.62 95 GLU A CA 1
ATOM 726 C C . GLU A 1 95 ? -5.527 -10.294 2.609 1.00 97.62 95 GLU A C 1
ATOM 728 O O . GLU A 1 95 ? -5.659 -11.249 3.380 1.00 97.62 95 GLU A O 1
ATOM 733 N N . PHE A 1 96 ? -5.503 -9.032 3.047 1.00 97.31 96 PHE A N 1
ATOM 734 C CA . PHE A 1 96 ? -5.450 -8.690 4.467 1.00 97.31 96 PHE A CA 1
ATOM 735 C C . PHE A 1 96 ? -6.825 -8.506 5.108 1.00 97.31 96 PHE A C 1
ATOM 737 O O . PHE A 1 96 ? -6.875 -8.290 6.321 1.00 97.31 96 PHE A O 1
ATOM 744 N N . LYS A 1 97 ? -7.924 -8.653 4.354 1.00 97.00 97 LYS A N 1
ATOM 745 C CA . LYS A 1 97 ? -9.306 -8.480 4.842 1.00 97.00 97 LYS A CA 1
ATOM 746 C C . LYS A 1 97 ? -9.465 -7.131 5.542 1.00 97.00 97 LYS A C 1
ATOM 748 O O . LYS A 1 97 ? -9.673 -7.080 6.749 1.00 97.00 97 LYS A O 1
ATOM 753 N N . ILE A 1 98 ? -9.232 -6.058 4.796 1.00 98.31 98 ILE A N 1
ATOM 754 C CA . ILE A 1 98 ? -9.235 -4.688 5.316 1.00 98.31 98 ILE A CA 1
ATOM 755 C C . ILE A 1 98 ? -10.670 -4.215 5.579 1.00 98.31 98 ILE A C 1
ATOM 757 O O . ILE A 1 98 ? -11.525 -4.335 4.708 1.00 98.31 98 ILE A O 1
ATOM 761 N N . ASP A 1 99 ? -10.902 -3.630 6.755 1.00 97.81 99 ASP A N 1
ATOM 762 C CA . ASP A 1 99 ? -12.173 -3.001 7.144 1.00 97.81 99 ASP A CA 1
ATOM 763 C C . ASP A 1 99 ? -12.159 -1.478 6.919 1.00 97.81 99 ASP A C 1
ATOM 765 O O . ASP A 1 99 ? -13.207 -0.846 6.770 1.00 97.81 99 ASP A O 1
ATOM 769 N N . GLY A 1 100 ? -10.968 -0.868 6.900 1.00 98.19 100 GLY A N 1
ATOM 770 C CA . GLY A 1 100 ? -10.804 0.567 6.687 1.00 98.19 100 GLY A CA 1
ATOM 771 C C . GLY A 1 100 ? -9.430 0.960 6.151 1.00 98.19 100 GLY A C 1
ATOM 772 O O . GLY A 1 100 ? -8.411 0.353 6.479 1.00 98.19 100 GLY A O 1
ATOM 773 N N . VAL A 1 101 ? -9.401 2.013 5.340 1.00 98.50 101 VAL A N 1
ATOM 774 C CA . VAL A 1 101 ? -8.186 2.589 4.756 1.00 98.50 101 VAL A CA 1
ATOM 775 C C . VAL A 1 101 ? -7.954 3.983 5.330 1.00 98.50 101 VAL A C 1
ATOM 777 O O . VAL A 1 101 ? -8.858 4.819 5.340 1.00 98.50 101 VAL A O 1
ATOM 780 N N . ILE A 1 102 ? -6.730 4.235 5.790 1.00 97.81 102 ILE A N 1
ATOM 781 C CA . ILE A 1 102 ? -6.261 5.556 6.211 1.00 97.81 102 ILE A CA 1
ATOM 782 C C . ILE A 1 102 ? -5.186 6.014 5.223 1.00 97.81 102 ILE A C 1
ATOM 784 O O . ILE A 1 102 ? -4.090 5.449 5.185 1.00 97.81 102 ILE A O 1
ATOM 788 N N . ASP A 1 103 ? -5.503 7.021 4.412 1.00 96.88 103 ASP A N 1
ATOM 789 C CA . ASP A 1 103 ? -4.577 7.633 3.458 1.00 96.88 103 ASP A CA 1
ATOM 790 C C . ASP A 1 103 ? -3.839 8.798 4.106 1.00 96.88 103 ASP A C 1
ATOM 792 O O . ASP A 1 103 ? -4.413 9.819 4.467 1.00 96.88 103 ASP A O 1
ATOM 796 N N . VAL A 1 104 ? -2.532 8.643 4.269 1.00 95.31 104 VAL A N 1
ATOM 797 C CA . VAL A 1 104 ? -1.685 9.638 4.910 1.00 95.31 104 VAL A CA 1
ATOM 798 C C . VAL A 1 104 ? -0.896 10.369 3.841 1.00 95.31 104 VAL A C 1
ATOM 800 O O . VAL A 1 104 ? 0.119 9.880 3.341 1.00 95.31 104 VAL A O 1
ATOM 803 N N . ALA A 1 105 ? -1.294 11.600 3.544 1.00 93.88 105 ALA A N 1
ATOM 804 C CA . ALA A 1 105 ? -0.480 12.519 2.762 1.00 93.88 105 ALA A CA 1
ATOM 805 C C . ALA A 1 105 ? 0.364 13.402 3.694 1.00 93.88 105 ALA A C 1
ATOM 807 O O . ALA A 1 105 ? -0.167 14.137 4.529 1.00 93.88 105 ALA A O 1
ATOM 808 N N . LEU A 1 106 ? 1.695 13.369 3.548 1.00 92.25 106 LEU A N 1
ATOM 809 C CA . LEU A 1 106 ? 2.543 14.355 4.222 1.00 92.25 106 LEU A CA 1
ATOM 810 C C . LEU A 1 106 ? 2.206 15.755 3.701 1.00 92.25 106 LEU A C 1
ATOM 812 O O . LEU A 1 106 ? 1.899 15.936 2.519 1.00 92.25 106 LEU A O 1
ATOM 816 N N . GLN A 1 107 ? 2.315 16.763 4.568 1.00 92.00 107 GLN A N 1
ATOM 817 C CA . GLN A 1 107 ? 2.140 18.150 4.151 1.00 92.00 107 GLN A CA 1
ATOM 818 C C . GLN A 1 107 ? 3.090 18.463 2.982 1.00 92.00 107 GLN A C 1
ATOM 820 O O . GLN A 1 107 ? 4.276 18.139 3.031 1.00 92.00 107 GLN A O 1
ATOM 825 N N . SER A 1 108 ? 2.543 19.070 1.926 1.00 92.94 108 SER A N 1
ATOM 826 C CA . SER A 1 108 ? 3.228 19.360 0.654 1.00 92.94 108 SER A CA 1
ATOM 827 C C . SER A 1 108 ? 3.546 18.148 -0.236 1.00 92.94 108 SER A C 1
ATOM 829 O O . SER A 1 108 ? 4.184 18.305 -1.276 1.00 92.94 108 SER A O 1
ATOM 831 N N . CYS A 1 109 ? 3.055 16.947 0.085 1.00 92.94 109 CYS A N 1
ATOM 832 C CA . CYS A 1 109 ? 3.111 15.807 -0.828 1.00 92.94 109 CYS A CA 1
ATOM 833 C C . CYS A 1 109 ? 1.975 15.879 -1.864 1.00 92.94 109 CYS A C 1
ATOM 835 O O . CYS A 1 109 ? 0.994 15.138 -1.808 1.00 92.94 109 CYS A O 1
ATOM 837 N N . HIS A 1 110 ? 2.086 16.824 -2.802 1.00 95.44 110 HIS A N 1
ATOM 838 C CA . HIS A 1 110 ? 1.029 17.116 -3.775 1.00 95.44 110 HIS A CA 1
ATOM 839 C C . HIS A 1 110 ? 0.594 15.921 -4.634 1.00 95.44 110 HIS A C 1
ATOM 841 O O . HIS A 1 110 ? -0.615 15.769 -4.789 1.00 95.44 110 HIS A O 1
ATOM 847 N N . PRO A 1 111 ? 1.494 15.056 -5.148 1.00 95.62 111 PRO A N 1
ATOM 848 C CA . PRO A 1 111 ? 1.066 13.919 -5.960 1.00 95.62 111 PRO A CA 1
ATOM 849 C C . PRO A 1 111 ? 0.114 12.988 -5.201 1.00 95.62 111 PRO A C 1
ATOM 851 O O . PRO A 1 111 ? -0.968 12.690 -5.695 1.00 95.62 111 PRO A O 1
ATOM 854 N N . PHE A 1 112 ? 0.459 12.613 -3.963 1.00 95.38 112 PHE A N 1
ATOM 855 C CA . PHE A 1 112 ? -0.403 11.773 -3.125 1.00 95.38 112 PHE A CA 1
ATOM 856 C C . PHE A 1 112 ? -1.698 12.480 -2.729 1.00 95.38 112 PHE A C 1
ATOM 858 O O . PHE A 1 112 ? -2.748 11.855 -2.750 1.00 95.38 112 PHE A O 1
ATOM 865 N N . ASN A 1 113 ? -1.644 13.779 -2.426 1.00 94.81 113 ASN A N 1
ATOM 866 C CA . ASN A 1 113 ? -2.837 14.545 -2.062 1.00 94.81 113 ASN A CA 1
ATOM 867 C C . ASN A 1 113 ? -3.838 14.654 -3.233 1.00 94.81 113 ASN A C 1
ATOM 869 O O . ASN A 1 113 ? -5.038 14.482 -3.051 1.00 94.81 113 ASN A O 1
ATO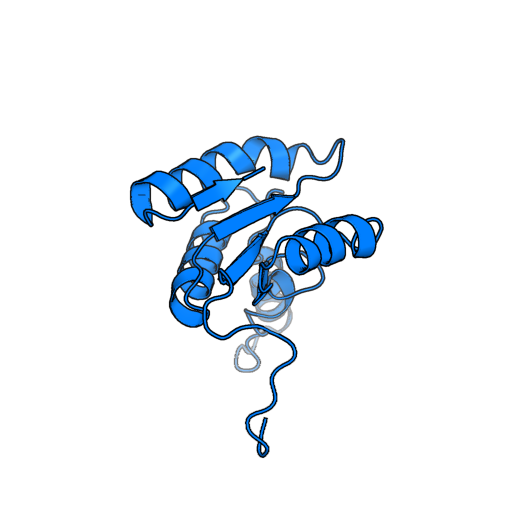M 873 N N . VAL A 1 114 ? -3.347 14.891 -4.454 1.00 95.00 114 VAL A N 1
ATOM 874 C CA . VAL A 1 114 ? -4.190 14.934 -5.660 1.00 95.00 114 VAL A CA 1
ATOM 875 C C . VAL A 1 114 ? -4.736 13.544 -5.992 1.00 95.00 114 VAL A C 1
ATOM 877 O O . VAL A 1 114 ? -5.929 13.398 -6.255 1.00 95.00 114 VAL A O 1
ATOM 880 N N . GLU A 1 115 ? -3.889 12.514 -5.953 1.00 96.00 115 GLU A N 1
ATOM 881 C CA . GLU A 1 115 ? -4.301 11.137 -6.236 1.00 96.00 115 GLU A CA 1
ATOM 882 C C . GLU A 1 115 ? -5.260 10.571 -5.176 1.00 96.00 115 GLU A C 1
ATOM 884 O O . GLU A 1 115 ? -6.103 9.736 -5.503 1.00 96.00 115 GLU A O 1
ATOM 889 N N . GLY A 1 116 ? -5.197 11.057 -3.933 1.00 95.81 116 GLY A N 1
ATOM 890 C CA . GLY A 1 116 ? -6.043 10.611 -2.824 1.00 95.81 116 GLY A CA 1
ATOM 891 C C . GLY A 1 116 ? -7.543 10.685 -3.126 1.00 95.81 116 GLY A C 1
ATOM 892 O O . GLY A 1 116 ? -8.296 9.826 -2.679 1.00 95.81 116 GLY A O 1
ATOM 893 N N . TYR A 1 117 ? -7.995 11.629 -3.964 1.00 95.75 117 TYR A N 1
ATOM 894 C CA . TYR A 1 117 ? -9.390 11.646 -4.426 1.00 95.75 117 TYR A CA 1
ATOM 895 C C . TYR A 1 117 ? -9.750 10.386 -5.225 1.00 95.75 117 TYR A C 1
ATOM 897 O O . TYR A 1 117 ? -10.768 9.752 -4.965 1.00 95.75 117 TYR A O 1
ATOM 905 N N . ARG A 1 118 ? -8.887 9.983 -6.162 1.00 95.69 118 ARG A N 1
ATOM 906 C CA . ARG A 1 118 ? -9.086 8.784 -6.984 1.00 95.69 118 ARG A CA 1
ATOM 907 C C . ARG A 1 118 ? -9.046 7.512 -6.135 1.00 95.69 118 ARG A C 1
ATOM 909 O O . ARG A 1 118 ? -9.858 6.618 -6.346 1.00 95.69 118 ARG A O 1
ATOM 916 N N . ILE A 1 119 ? -8.129 7.447 -5.167 1.00 97.25 119 ILE A N 1
ATOM 917 C CA . ILE A 1 119 ? -8.042 6.315 -4.234 1.00 97.25 119 ILE A CA 1
ATOM 918 C C . ILE A 1 119 ? -9.290 6.234 -3.358 1.00 97.25 119 ILE A C 1
ATOM 920 O O . ILE A 1 119 ? -9.837 5.149 -3.183 1.00 97.25 119 ILE A O 1
ATOM 924 N N . LYS A 1 120 ? -9.786 7.369 -2.859 1.00 97.81 120 LYS A N 1
ATOM 925 C CA . LYS A 1 120 ? -11.035 7.423 -2.099 1.00 97.81 120 LYS A CA 1
ATOM 926 C C . LYS A 1 120 ? -12.216 6.881 -2.901 1.00 97.81 120 LYS A C 1
ATOM 928 O O . LYS A 1 120 ? -12.966 6.072 -2.365 1.00 97.81 120 LYS A O 1
ATOM 933 N N . GLU A 1 121 ? -12.381 7.316 -4.151 1.00 98.00 121 GLU A N 1
ATOM 934 C CA . GLU A 1 121 ? -13.469 6.841 -5.017 1.00 98.00 121 GLU A CA 1
ATOM 935 C C . GLU A 1 121 ? -13.404 5.320 -5.196 1.00 98.00 121 GLU A C 1
ATOM 937 O O . GLU A 1 121 ? -14.400 4.643 -4.965 1.00 98.00 121 GLU A O 1
ATOM 942 N N . PHE A 1 122 ? -12.222 4.772 -5.493 1.00 97.75 122 PHE A N 1
ATOM 943 C CA . PHE A 1 122 ? -12.023 3.326 -5.601 1.00 97.75 122 PHE A CA 1
ATOM 944 C C . PHE A 1 122 ? -12.366 2.583 -4.293 1.00 97.75 122 PHE A C 1
ATOM 946 O O . PHE A 1 122 ? -13.142 1.628 -4.288 1.00 97.75 122 PHE A O 1
ATOM 953 N N . VAL A 1 123 ? -11.831 3.030 -3.153 1.00 98.19 123 VAL A N 1
ATOM 954 C CA . VAL A 1 123 ? -12.038 2.346 -1.865 1.00 98.19 123 VAL A CA 1
ATOM 955 C C . VAL A 1 123 ? -13.505 2.398 -1.425 1.00 98.19 123 VAL A C 1
ATOM 957 O O . VAL A 1 123 ? -14.049 1.392 -0.966 1.00 98.19 123 VAL A O 1
ATOM 960 N N . VAL A 1 124 ? -14.155 3.556 -1.560 1.00 98.19 124 VAL A N 1
ATOM 961 C CA . VAL A 1 124 ? -15.521 3.766 -1.064 1.00 98.19 124 VAL A CA 1
ATOM 962 C C . VAL A 1 124 ? -16.562 3.229 -2.039 1.00 98.19 124 VAL A C 1
ATOM 964 O O . VAL A 1 124 ? -17.465 2.516 -1.609 1.00 98.19 124 VAL A O 1
ATOM 967 N N . ASN A 1 125 ? -16.458 3.550 -3.329 1.00 97.75 125 ASN A N 1
ATOM 968 C CA . ASN A 1 125 ? -17.512 3.239 -4.296 1.00 97.75 125 ASN A CA 1
ATOM 969 C C . ASN A 1 125 ? -17.351 1.835 -4.886 1.00 97.75 125 ASN A C 1
ATOM 971 O O . ASN A 1 125 ? -18.345 1.122 -5.024 1.00 97.75 125 ASN A O 1
ATOM 975 N N . ASP A 1 126 ? -16.118 1.417 -5.187 1.00 97.44 126 ASP A N 1
ATOM 976 C CA . ASP A 1 126 ? -15.884 0.128 -5.848 1.00 97.44 126 ASP A CA 1
ATOM 977 C C . ASP A 1 126 ? -15.731 -0.996 -4.814 1.00 97.44 126 ASP A C 1
ATOM 979 O O . ASP A 1 126 ? -16.323 -2.069 -4.955 1.00 97.44 126 ASP A O 1
ATOM 983 N N . LYS A 1 127 ? -14.970 -0.751 -3.736 1.00 97.50 127 LYS A N 1
ATOM 984 C CA . LYS A 1 127 ? -14.703 -1.755 -2.689 1.00 97.50 127 LYS A CA 1
ATOM 985 C C . LYS A 1 127 ? -15.647 -1.692 -1.486 1.00 97.50 127 LYS A C 1
ATOM 987 O O . LYS A 1 127 ? -15.681 -2.654 -0.724 1.00 97.50 127 LYS A O 1
ATOM 992 N N . ASN A 1 128 ? -16.460 -0.641 -1.340 1.00 97.50 128 ASN A N 1
ATOM 993 C CA . ASN A 1 128 ? -17.393 -0.459 -0.216 1.00 97.50 128 ASN A CA 1
ATOM 994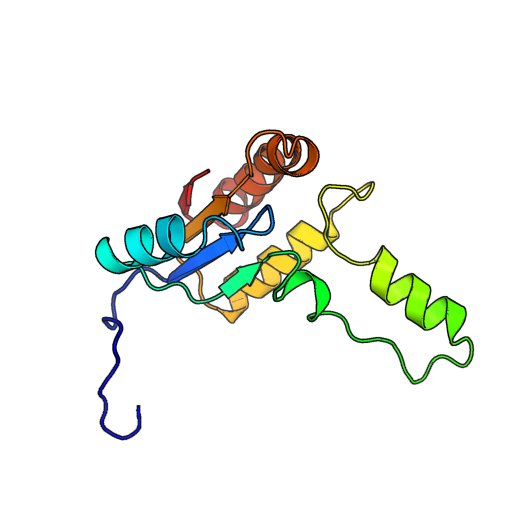 C C . ASN A 1 128 ? -16.709 -0.506 1.168 1.00 97.50 128 ASN A C 1
ATOM 996 O O . ASN A 1 128 ? -17.265 -1.040 2.128 1.00 97.50 128 ASN A O 1
ATOM 1000 N N . ILE A 1 129 ? -15.498 0.053 1.272 1.00 97.94 129 ILE A N 1
ATOM 1001 C CA . ILE A 1 129 ? -14.687 0.090 2.498 1.00 97.94 129 ILE A CA 1
ATOM 1002 C C . ILE A 1 129 ? -14.625 1.511 3.064 1.00 97.94 129 ILE A C 1
ATOM 1004 O O . ILE A 1 129 ? -14.673 2.505 2.337 1.00 97.94 129 ILE A O 1
ATOM 1008 N N . HIS A 1 130 ? -14.513 1.625 4.390 1.00 97.44 130 HIS A N 1
ATOM 1009 C CA . HIS A 1 130 ? -14.376 2.918 5.055 1.00 97.44 130 HIS A CA 1
ATOM 1010 C C . HIS A 1 130 ? -13.042 3.593 4.711 1.00 97.44 130 HIS A C 1
ATOM 1012 O O . HIS A 1 130 ? -11.992 2.955 4.715 1.00 97.44 130 HIS A O 1
ATOM 1018 N N . TYR A 1 131 ? -13.074 4.903 4.464 1.00 98.06 131 TYR A N 1
ATOM 1019 C CA . TYR A 1 131 ? -11.903 5.681 4.061 1.00 98.06 131 TYR A CA 1
ATOM 1020 C C . TYR A 1 131 ? -11.756 6.959 4.892 1.00 98.06 131 TYR A C 1
ATOM 1022 O O . TYR A 1 131 ? -12.728 7.695 5.082 1.00 98.06 131 TYR A O 1
ATOM 1030 N N . MET A 1 132 ? -10.534 7.251 5.334 1.00 96.44 132 MET A N 1
ATOM 1031 C CA . MET A 1 132 ? -10.152 8.488 6.021 1.00 96.44 132 MET A CA 1
ATOM 1032 C C . MET A 1 132 ? -8.839 9.019 5.433 1.00 96.44 132 MET A C 1
ATOM 1034 O O . MET A 1 132 ? -7.941 8.228 5.164 1.00 96.44 132 MET A O 1
ATOM 1038 N N . ALA A 1 133 ? -8.727 10.337 5.248 1.00 91.25 133 ALA A N 1
ATOM 1039 C CA . ALA A 1 133 ? -7.513 11.023 4.795 1.00 91.25 133 ALA A CA 1
ATOM 1040 C C . ALA A 1 133 ? -7.259 12.287 5.622 1.00 91.25 133 ALA A C 1
ATOM 1042 O O . ALA A 1 133 ? -8.271 12.910 6.027 1.00 91.25 133 ALA A O 1
#

InterPro domains:
  IPR010327 FldB/FldC dehydratase alpha/beta subunit [PF06050] (3-132)